Protein AF-A0A7G5II56-F1 (afdb_monomer_lite)

Foldseek 3Di:
DDDDDDPPPPDPPPDPPDDDDDDPDFDKDKDWDWDADPVRDIDDIDIDIDGRDDDPPDPPCPVVVVVPPDD

Organism: NCBI:txid2759707

Sequence (71 aa):
MPPALQPGDIRRTALPDIRLRAPDRPGRYRVQLIVVDHLGRESAPAVLRLTVVPGPGWWPRFWDRLGRWKR

Structure (m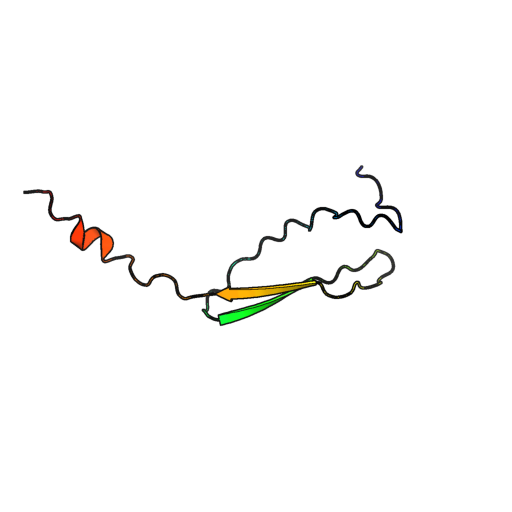mCIF, N/CA/C/O backbone):
data_AF-A0A7G5II56-F1
#
_entry.id   AF-A0A7G5II56-F1
#
loop_
_atom_site.group_PDB
_atom_site.id
_atom_site.type_symbol
_atom_site.label_atom_id
_atom_site.label_alt_id
_atom_site.label_comp_id
_atom_site.label_asym_id
_atom_site.label_entity_id
_atom_site.label_seq_id
_atom_site.pdbx_PDB_ins_code
_atom_site.Cartn_x
_atom_site.Cartn_y
_atom_site.Cartn_z
_atom_site.occupancy
_atom_site.B_iso_or_equiv
_atom_site.auth_seq_id
_atom_site.auth_comp_id
_atom_site.auth_asym_id
_atom_site.auth_atom_id
_atom_site.pdbx_PDB_model_num
ATOM 1 N N . MET A 1 1 ? 10.187 0.238 29.618 1.00 42.00 1 MET A N 1
ATOM 2 C CA . MET A 1 1 ? 8.817 0.398 29.088 1.00 42.00 1 MET A CA 1
ATOM 3 C C . MET A 1 1 ? 8.733 1.786 28.464 1.00 42.00 1 MET A C 1
ATOM 5 O O . MET A 1 1 ? 9.052 2.732 29.175 1.00 42.00 1 MET A O 1
ATOM 9 N N . PRO A 1 2 ? 8.451 1.938 27.157 1.00 44.28 2 PRO A N 1
ATOM 10 C CA . PRO A 1 2 ? 8.297 3.267 26.571 1.00 44.28 2 PRO A CA 1
ATOM 11 C C . PRO A 1 2 ? 7.042 3.950 27.147 1.00 44.28 2 PRO A C 1
ATOM 13 O O . PRO A 1 2 ? 6.061 3.257 27.428 1.00 44.28 2 PRO A O 1
ATOM 16 N N . PRO A 1 3 ? 7.069 5.276 27.367 1.00 51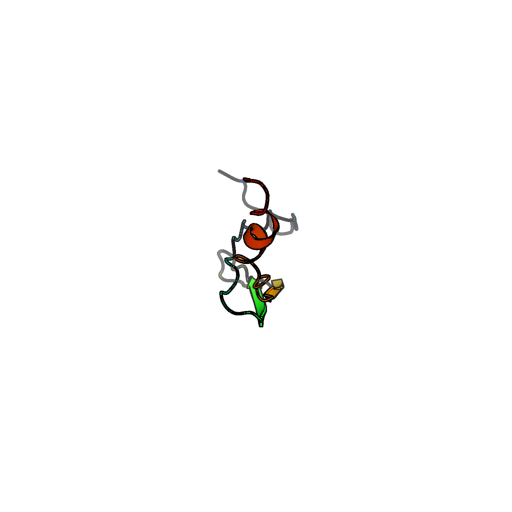.81 3 PRO A N 1
ATOM 17 C CA . PRO A 1 3 ? 5.930 5.997 27.920 1.00 51.81 3 PRO A CA 1
ATOM 18 C C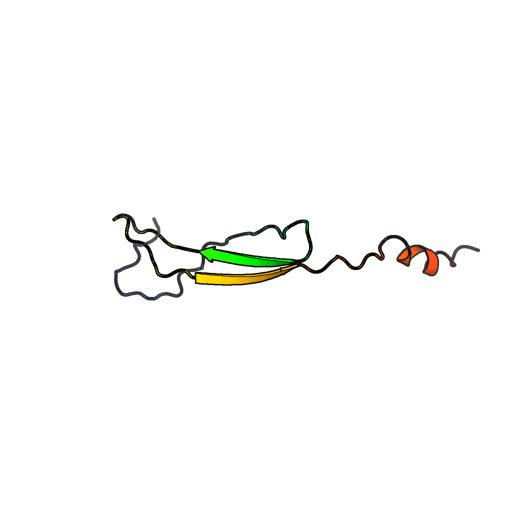 . PRO A 1 3 ? 4.736 5.946 26.963 1.00 51.81 3 PRO A C 1
ATOM 20 O O . PRO A 1 3 ? 4.896 6.030 25.743 1.00 51.81 3 PRO A O 1
ATOM 23 N N . ALA A 1 4 ? 3.537 5.824 27.533 1.00 58.44 4 ALA A N 1
ATOM 24 C CA . ALA A 1 4 ? 2.295 5.965 26.788 1.00 58.44 4 ALA A CA 1
ATOM 25 C C . ALA A 1 4 ? 2.223 7.374 26.179 1.00 58.44 4 ALA A C 1
ATOM 27 O O . ALA A 1 4 ? 2.463 8.370 26.863 1.00 58.44 4 ALA A O 1
ATOM 28 N N . LEU A 1 5 ? 1.912 7.451 24.886 1.00 61.84 5 LEU A N 1
ATOM 29 C CA . LEU A 1 5 ? 1.669 8.718 24.202 1.00 61.84 5 LEU A CA 1
ATOM 30 C C . LEU A 1 5 ? 0.406 9.351 24.805 1.00 61.84 5 LEU A C 1
ATOM 32 O O . LEU A 1 5 ? -0.646 8.712 24.824 1.00 61.84 5 LEU A O 1
ATOM 36 N N . GLN A 1 6 ? 0.508 10.573 25.335 1.00 62.22 6 GLN A N 1
ATOM 37 C CA . GLN A 1 6 ? -0.649 11.258 25.913 1.00 62.22 6 GLN A CA 1
ATOM 38 C C . GLN A 1 6 ? -1.604 11.755 24.812 1.00 62.22 6 GLN A C 1
ATOM 40 O O . GLN A 1 6 ? -1.145 12.166 23.741 1.00 62.22 6 GLN A O 1
ATOM 45 N N . PRO A 1 7 ? -2.928 11.761 25.052 1.00 52.81 7 PRO A N 1
ATOM 46 C CA . PRO A 1 7 ? -3.890 12.357 24.130 1.00 52.81 7 PRO A CA 1
ATOM 47 C C . PRO A 1 7 ? -3.588 13.851 23.930 1.00 52.81 7 PRO A C 1
ATOM 49 O O . PRO A 1 7 ? -3.563 14.607 24.894 1.00 52.81 7 PRO A O 1
ATOM 52 N N . GLY A 1 8 ? -3.360 14.278 22.685 1.00 54.59 8 GLY A N 1
ATOM 53 C CA . GLY A 1 8 ? -3.065 15.679 22.337 1.00 54.59 8 GLY A CA 1
ATOM 54 C C . GLY A 1 8 ? -1.599 15.966 22.002 1.00 54.59 8 GLY A C 1
ATOM 55 O O . GLY A 1 8 ? -1.309 16.973 21.357 1.00 54.59 8 GLY A O 1
ATOM 56 N N . ASP A 1 9 ? -0.687 15.047 22.319 1.00 52.41 9 ASP A N 1
ATOM 57 C CA . ASP A 1 9 ? 0.690 15.103 21.839 1.00 52.41 9 ASP A CA 1
ATOM 58 C C . ASP A 1 9 ? 0.720 14.659 20.365 1.00 52.41 9 ASP A C 1
ATOM 60 O O . ASP A 1 9 ? 0.953 13.491 20.045 1.00 52.41 9 ASP A O 1
ATOM 64 N N . ILE A 1 10 ? 0.530 15.599 19.428 1.00 53.19 10 ILE A N 1
ATOM 65 C CA . ILE A 1 10 ? 0.964 15.417 18.030 1.00 53.19 10 ILE A CA 1
ATOM 66 C C . ILE A 1 10 ? 2.492 15.519 18.024 1.00 53.19 10 ILE A C 1
ATOM 68 O O . ILE A 1 10 ? 3.100 16.421 17.447 1.00 53.19 10 ILE A O 1
ATOM 72 N N . ARG A 1 11 ? 3.159 14.583 18.697 1.00 53.59 11 ARG A N 1
ATOM 73 C CA . ARG A 1 11 ? 4.539 14.297 18.350 1.00 53.59 11 ARG A CA 1
ATOM 74 C C . ARG A 1 11 ? 4.460 13.741 16.936 1.00 53.59 11 ARG A C 1
ATOM 76 O O . ARG A 1 11 ? 3.596 12.917 16.637 1.00 53.59 11 ARG A O 1
ATOM 83 N N . ARG A 1 12 ? 5.349 14.176 16.041 1.00 53.31 12 ARG A N 1
ATOM 84 C CA . ARG A 1 12 ? 5.711 13.357 14.879 1.00 53.31 12 ARG A CA 1
ATOM 85 C C . ARG A 1 12 ? 6.367 12.099 15.449 1.00 53.31 12 ARG A C 1
ATOM 87 O O . ARG A 1 12 ? 7.586 11.981 15.471 1.00 53.31 12 ARG A O 1
ATOM 94 N N . THR A 1 13 ? 5.551 11.232 16.043 1.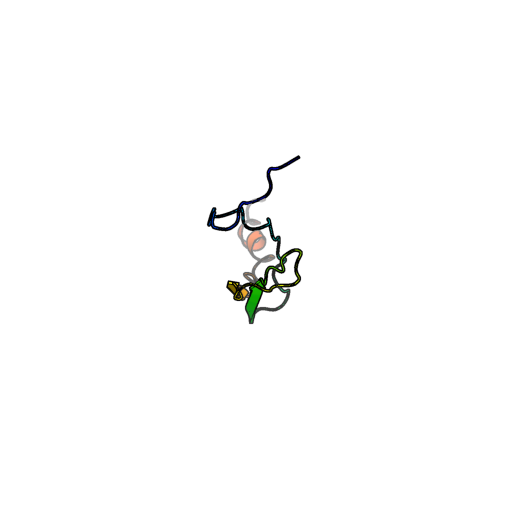00 49.91 13 THR A N 1
ATOM 95 C CA . THR A 1 13 ? 5.906 9.905 16.504 1.00 49.91 13 THR A CA 1
ATOM 96 C C . THR A 1 13 ? 6.538 9.271 15.294 1.00 49.91 13 THR A C 1
ATOM 98 O O . THR A 1 13 ? 5.947 9.347 14.212 1.00 49.91 13 THR A O 1
ATOM 101 N N . ALA A 1 14 ? 7.768 8.779 15.451 1.00 52.38 14 ALA A N 1
ATOM 102 C CA . ALA A 1 14 ? 8.470 8.057 14.408 1.00 52.38 14 ALA A CA 1
ATOM 103 C C . ALA A 1 14 ? 7.433 7.212 13.668 1.00 52.38 14 ALA A C 1
ATOM 105 O O . ALA A 1 14 ? 6.775 6.377 14.296 1.00 52.38 14 ALA A O 1
ATOM 106 N N . LEU A 1 15 ? 7.197 7.519 12.384 1.00 58.31 15 LEU A N 1
ATOM 107 C CA . LEU A 1 15 ? 6.415 6.624 11.544 1.00 58.31 15 LEU A CA 1
ATOM 108 C C . LEU A 1 15 ? 6.985 5.232 11.833 1.00 58.31 15 LEU A C 1
ATOM 110 O O . LEU A 1 15 ? 8.218 5.124 11.899 1.00 58.31 15 LEU A O 1
ATOM 114 N N . PRO A 1 16 ? 6.157 4.202 12.084 1.00 62.91 16 PRO A N 1
ATOM 115 C CA . PRO A 1 16 ? 6.701 2.853 12.144 1.00 62.91 16 PRO A CA 1
ATOM 116 C C . PRO A 1 16 ? 7.639 2.688 10.941 1.00 62.91 16 PRO A C 1
ATOM 118 O O . PRO A 1 16 ? 7.307 3.176 9.856 1.00 62.91 16 PRO A O 1
ATOM 121 N N . ASP A 1 17 ? 8.832 2.115 11.137 1.00 71.00 17 ASP A N 1
ATOM 122 C CA . ASP A 1 17 ? 9.750 1.855 10.020 1.00 71.00 17 ASP A CA 1
ATOM 123 C C . ASP A 1 17 ? 9.093 0.797 9.125 1.00 71.00 17 ASP A C 1
ATOM 125 O O . ASP A 1 17 ? 9.280 -0.409 9.291 1.00 71.00 17 ASP A O 1
ATOM 129 N N . ILE A 1 18 ? 8.210 1.251 8.236 1.00 73.25 18 ILE A N 1
ATOM 130 C CA . ILE A 1 18 ? 7.483 0.414 7.297 1.00 73.25 18 ILE A CA 1
ATOM 131 C C . ILE A 1 18 ? 8.395 0.242 6.095 1.00 73.25 18 ILE A C 1
ATOM 133 O O . ILE A 1 18 ? 8.536 1.131 5.251 1.00 73.25 18 ILE A O 1
ATOM 137 N N . ARG A 1 19 ? 8.983 -0.946 5.990 1.00 80.88 19 ARG A N 1
ATOM 138 C CA . ARG A 1 19 ? 9.760 -1.336 4.817 1.00 80.88 19 ARG A CA 1
ATOM 139 C C . ARG A 1 19 ? 8.846 -1.956 3.778 1.00 80.88 19 ARG A C 1
ATOM 141 O O . ARG A 1 19 ? 8.318 -3.049 3.963 1.00 80.88 19 ARG A O 1
ATOM 148 N N . LEU A 1 20 ? 8.683 -1.249 2.667 1.00 80.00 20 LEU A N 1
ATOM 149 C CA . LEU A 1 20 ? 7.940 -1.727 1.510 1.00 80.00 20 LEU A CA 1
ATOM 150 C C . LEU A 1 20 ? 8.912 -2.263 0.464 1.00 80.00 20 LEU A C 1
ATOM 152 O O . LEU A 1 20 ? 9.897 -1.606 0.124 1.00 80.00 20 LEU A O 1
ATOM 156 N N . ARG A 1 21 ? 8.610 -3.439 -0.088 1.00 84.50 21 ARG A N 1
ATOM 157 C CA . ARG A 1 21 ? 9.277 -3.917 -1.300 1.00 84.50 21 ARG A CA 1
ATOM 158 C C . ARG A 1 21 ? 8.601 -3.280 -2.508 1.00 84.50 21 ARG A C 1
ATOM 160 O O . ARG A 1 21 ? 7.373 -3.262 -2.587 1.00 84.50 21 ARG A O 1
ATOM 167 N N . ALA A 1 22 ? 9.396 -2.760 -3.440 1.00 82.00 22 ALA A N 1
ATOM 168 C CA . ALA A 1 22 ? 8.861 -2.261 -4.698 1.00 82.00 22 ALA A CA 1
ATOM 169 C C . ALA A 1 22 ? 8.143 -3.404 -5.447 1.00 82.00 22 ALA A C 1
ATOM 171 O O . ALA A 1 22 ? 8.681 -4.511 -5.502 1.00 82.00 22 ALA A O 1
ATOM 172 N N . PRO A 1 23 ? 6.946 -3.158 -6.003 1.00 85.50 23 PRO A N 1
ATOM 173 C CA . PRO A 1 23 ? 6.271 -4.109 -6.876 1.00 85.50 23 PRO A CA 1
ATOM 174 C C . PRO A 1 23 ? 7.133 -4.513 -8.075 1.00 85.50 23 PRO A C 1
ATOM 176 O O . PRO A 1 23 ? 7.806 -3.671 -8.667 1.00 85.50 23 PRO A O 1
ATOM 179 N N . ASP A 1 24 ? 7.042 -5.777 -8.488 1.00 86.00 24 ASP A N 1
ATOM 180 C CA . ASP A 1 24 ? 7.837 -6.303 -9.609 1.00 86.00 24 ASP A CA 1
ATOM 181 C C . ASP A 1 24 ? 7.405 -5.734 -10.973 1.00 86.00 24 ASP A C 1
ATOM 183 O O . ASP A 1 24 ? 8.129 -5.835 -11.963 1.00 86.00 24 ASP A O 1
ATOM 187 N N . ARG A 1 25 ? 6.212 -5.128 -11.048 1.00 90.62 25 ARG A N 1
ATOM 188 C CA . ARG A 1 25 ? 5.678 -4.530 -12.275 1.00 90.62 25 ARG A CA 1
ATOM 189 C C . ARG A 1 25 ? 5.787 -3.006 -12.245 1.00 90.62 25 ARG A C 1
ATOM 191 O O . ARG A 1 25 ? 5.322 -2.391 -11.279 1.00 90.62 25 ARG A O 1
ATOM 198 N N . PRO A 1 26 ? 6.293 -2.379 -13.320 1.00 92.38 26 PRO A N 1
ATOM 199 C CA . PRO A 1 26 ? 6.194 -0.939 -13.499 1.00 92.38 26 PRO A CA 1
ATOM 200 C C . PRO A 1 26 ? 4.742 -0.466 -13.425 1.00 92.38 26 PRO A C 1
ATOM 202 O O . PRO A 1 26 ? 3.832 -1.145 -13.899 1.00 92.38 26 PRO A O 1
ATOM 205 N N . GLY A 1 27 ? 4.518 0.701 -12.831 1.00 94.50 27 GLY A N 1
ATOM 206 C CA . GLY A 1 27 ? 3.174 1.234 -12.649 1.00 94.50 27 GLY A CA 1
ATOM 207 C C . GLY A 1 27 ? 3.069 2.250 -11.521 1.00 94.50 27 GLY A C 1
ATOM 208 O O . GLY A 1 27 ? 4.029 2.530 -10.801 1.00 94.50 27 GLY A O 1
ATOM 209 N N . ARG A 1 28 ? 1.870 2.817 -11.377 1.00 95.75 28 ARG A N 1
ATOM 210 C CA . ARG A 1 28 ? 1.527 3.732 -10.284 1.00 95.75 28 ARG A CA 1
ATOM 211 C C . ARG A 1 28 ? 0.878 2.945 -9.156 1.00 95.75 28 ARG A C 1
ATOM 213 O O . ARG A 1 28 ? -0.092 2.229 -9.385 1.00 95.75 28 ARG A O 1
ATOM 220 N N . TYR A 1 29 ? 1.377 3.135 -7.944 1.00 94.06 29 TYR A N 1
ATOM 221 C CA . TYR A 1 29 ? 0.907 2.458 -6.743 1.00 94.06 29 TYR A CA 1
ATOM 222 C C . TYR A 1 29 ? 0.491 3.473 -5.683 1.00 94.06 29 TYR A C 1
ATOM 224 O O . TYR A 1 29 ? 1.088 4.545 -5.547 1.00 94.06 29 TYR A O 1
ATOM 232 N N . ARG A 1 30 ? -0.542 3.117 -4.919 1.00 94.44 30 ARG A N 1
ATOM 233 C CA . ARG A 1 30 ? -1.024 3.880 -3.769 1.00 94.44 30 ARG A CA 1
ATOM 234 C C . ARG A 1 30 ? -0.939 2.997 -2.534 1.00 94.44 30 ARG A C 1
ATOM 236 O O . ARG A 1 30 ? -1.529 1.924 -2.510 1.00 94.44 30 ARG A O 1
ATOM 243 N N . VAL A 1 31 ? -0.242 3.480 -1.516 1.00 90.81 31 VAL A N 1
ATOM 244 C CA . VAL A 1 31 ? -0.160 2.853 -0.196 1.00 90.81 31 VAL A CA 1
ATOM 245 C C . VAL A 1 31 ? -0.965 3.705 0.773 1.00 90.81 31 VAL A C 1
ATOM 247 O O . VAL A 1 31 ? -0.866 4.934 0.740 1.00 90.81 31 VAL A O 1
ATOM 250 N N . GLN A 1 32 ? -1.790 3.060 1.595 1.00 92.56 32 GLN A N 1
ATOM 251 C CA . GLN A 1 32 ? -2.608 3.720 2.609 1.00 92.56 32 GLN A CA 1
ATOM 252 C C . GLN A 1 32 ? -2.249 3.171 3.983 1.00 92.56 32 GLN A C 1
ATOM 254 O O . GLN A 1 32 ? -2.212 1.956 4.161 1.00 92.56 32 GLN A O 1
ATOM 259 N N . LEU A 1 33 ? -1.990 4.069 4.931 1.00 89.06 33 LEU A N 1
ATOM 260 C CA . LEU A 1 33 ? -1.782 3.740 6.335 1.00 89.06 33 LEU A CA 1
ATOM 261 C C . LEU A 1 33 ? -2.950 4.298 7.148 1.00 89.06 33 LEU A C 1
ATOM 263 O O . LEU A 1 33 ? -3.211 5.501 7.111 1.00 89.06 33 LEU A O 1
ATOM 267 N N . ILE A 1 34 ? -3.622 3.411 7.875 1.00 92.38 34 ILE A N 1
ATOM 268 C CA . ILE A 1 34 ? -4.678 3.727 8.837 1.00 92.38 34 ILE A CA 1
ATOM 269 C C . ILE A 1 34 ? -4.201 3.183 10.179 1.00 92.38 34 ILE A C 1
ATOM 271 O O . ILE A 1 34 ? -3.830 2.013 10.273 1.00 92.38 34 ILE A O 1
ATOM 275 N N . VAL A 1 35 ? -4.151 4.040 11.195 1.00 88.62 35 VAL A N 1
ATOM 276 C CA . VAL A 1 35 ? -3.796 3.634 12.558 1.00 88.62 35 VAL A CA 1
ATOM 277 C C . VAL A 1 35 ? -5.084 3.363 13.317 1.00 88.62 35 VAL A C 1
ATOM 279 O O . VAL A 1 35 ? -5.998 4.183 13.277 1.00 88.62 35 VAL A O 1
ATOM 282 N N . VAL A 1 36 ? -5.139 2.227 14.007 1.00 89.44 36 VAL A N 1
ATOM 283 C CA . VAL A 1 36 ? -6.255 1.848 14.877 1.00 89.44 36 VAL A CA 1
ATOM 284 C C . VAL A 1 36 ? -5.778 1.923 16.324 1.00 89.44 36 VAL A C 1
ATOM 286 O O . VAL A 1 36 ? -4.729 1.364 16.653 1.00 89.44 36 VAL A O 1
ATOM 289 N N . ASP A 1 37 ? -6.502 2.646 17.178 1.00 86.62 37 ASP A N 1
ATOM 290 C CA . ASP A 1 37 ? -6.186 2.728 18.606 1.00 86.62 37 ASP A CA 1
ATOM 291 C C . ASP A 1 37 ? -6.684 1.494 19.389 1.00 86.62 37 ASP A C 1
ATOM 293 O O . ASP A 1 37 ? -7.370 0.614 18.869 1.00 86.62 37 ASP A O 1
ATOM 297 N N . HIS A 1 38 ? -6.342 1.419 20.676 1.00 88.12 38 HIS A N 1
ATOM 298 C CA . HIS A 1 38 ? -6.760 0.326 21.566 1.00 88.12 38 HIS A CA 1
ATOM 299 C C . HIS A 1 38 ? -8.279 0.269 21.823 1.00 88.12 38 HIS A C 1
ATOM 301 O O . HIS A 1 38 ? -8.762 -0.699 22.406 1.00 88.12 38 HIS A O 1
ATOM 307 N N . LEU A 1 39 ? -9.023 1.299 21.411 1.00 94.69 39 LEU A N 1
ATOM 308 C CA . LEU A 1 39 ? -10.479 1.401 21.501 1.00 94.69 39 LEU A CA 1
ATOM 309 C C . LEU A 1 39 ? -11.146 1.124 20.143 1.00 94.69 39 LEU A C 1
ATOM 311 O O . LEU A 1 39 ? -12.362 1.261 20.025 1.00 94.69 39 LEU A O 1
ATOM 315 N N . GLY A 1 40 ? -10.368 0.734 19.127 1.00 92.75 40 GLY A N 1
ATOM 316 C CA . GLY A 1 40 ? -10.850 0.417 17.786 1.00 92.75 40 GLY A CA 1
ATOM 317 C C . GLY A 1 40 ? -11.137 1.638 16.910 1.00 92.75 40 GLY A C 1
ATOM 318 O O . GLY A 1 40 ? -11.770 1.488 15.868 1.00 92.75 40 GLY A O 1
ATOM 319 N N . ARG A 1 41 ? -10.713 2.848 17.300 1.00 93.00 41 ARG A N 1
ATOM 320 C CA . ARG A 1 41 ? -10.922 4.051 16.482 1.00 93.00 41 ARG A CA 1
ATOM 321 C C . ARG A 1 41 ? -9.854 4.165 15.409 1.00 93.00 41 ARG A C 1
ATOM 323 O O . ARG A 1 41 ? -8.663 4.055 15.696 1.00 93.00 41 ARG A O 1
ATOM 330 N N . GLU A 1 42 ? -10.296 4.446 14.191 1.00 94.38 42 GLU A N 1
ATOM 331 C CA . GLU A 1 42 ? -9.426 4.624 13.032 1.00 94.38 42 GLU A CA 1
ATOM 332 C C . GLU A 1 42 ? -9.010 6.087 12.845 1.00 94.38 42 GLU A C 1
ATOM 334 O O . GLU A 1 42 ? -9.790 7.019 13.059 1.00 94.38 42 GLU A O 1
ATOM 339 N N . SER A 1 43 ? -7.774 6.296 12.398 1.00 88.44 43 SER A N 1
ATOM 340 C CA . SER A 1 43 ? -7.301 7.598 11.933 1.00 88.44 43 SER A CA 1
ATOM 341 C C . SER A 1 43 ? -7.825 7.932 10.532 1.00 88.44 43 SER A C 1
ATOM 343 O O . SER A 1 43 ? -8.213 7.057 9.759 1.00 88.44 43 SER A O 1
ATOM 345 N N . ALA A 1 44 ? -7.702 9.199 10.126 1.00 91.31 44 ALA A N 1
ATOM 346 C CA . ALA A 1 44 ? -7.726 9.525 8.701 1.00 91.31 44 ALA A CA 1
ATOM 347 C C . ALA A 1 44 ? -6.576 8.792 7.966 1.00 91.31 44 ALA A C 1
ATOM 349 O O . ALA A 1 44 ? -5.500 8.609 8.551 1.00 91.31 44 ALA A O 1
ATOM 350 N N . PRO A 1 45 ? -6.764 8.376 6.699 1.00 92.50 45 PRO A N 1
ATOM 351 C CA . PRO A 1 45 ? -5.740 7.646 5.964 1.00 92.50 45 PRO A CA 1
ATOM 352 C C . PRO A 1 45 ? -4.578 8.557 5.553 1.00 92.50 45 PRO A C 1
ATOM 354 O O . PRO A 1 45 ? -4.768 9.569 4.874 1.00 92.50 45 PRO A O 1
ATOM 357 N N . ALA A 1 46 ? -3.354 8.144 5.876 1.00 88.56 46 ALA A N 1
ATOM 358 C CA . ALA A 1 46 ? -2.146 8.703 5.281 1.00 88.56 46 ALA A CA 1
ATOM 359 C C . ALA A 1 46 ? -1.855 7.995 3.951 1.00 88.56 46 ALA A C 1
ATOM 361 O O . ALA A 1 46 ? -1.917 6.767 3.865 1.00 88.56 46 ALA A O 1
ATOM 362 N N . VAL A 1 47 ? -1.545 8.757 2.898 1.00 91.44 47 VAL A N 1
ATOM 363 C CA . VAL A 1 47 ? -1.403 8.220 1.536 1.00 91.44 47 VAL A CA 1
ATOM 364 C C . VAL A 1 47 ? -0.010 8.486 0.979 1.00 91.44 47 VAL A C 1
ATOM 366 O O . VAL A 1 47 ? 0.400 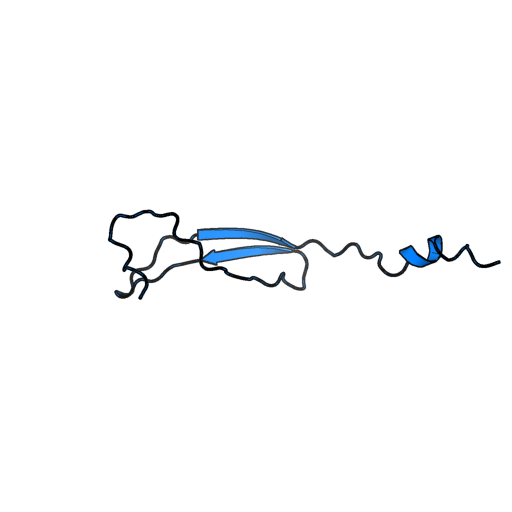9.636 0.848 1.00 91.44 47 VAL A O 1
ATOM 369 N N . LEU A 1 48 ? 0.666 7.422 0.547 1.00 88.62 48 LEU A N 1
ATOM 370 C CA . LEU A 1 48 ? 1.906 7.483 -0.225 1.00 88.62 48 LEU A CA 1
ATOM 371 C C . LEU A 1 48 ? 1.633 7.050 -1.670 1.00 88.62 48 LEU A C 1
ATOM 373 O O . LEU A 1 48 ? 1.009 6.017 -1.921 1.00 88.62 48 LEU A O 1
ATOM 377 N N . ARG A 1 49 ? 2.096 7.850 -2.633 1.00 93.44 49 ARG A N 1
ATOM 378 C CA . ARG A 1 49 ? 1.990 7.558 -4.069 1.00 93.44 49 ARG A CA 1
ATOM 379 C C . ARG A 1 49 ? 3.378 7.250 -4.614 1.00 93.44 49 ARG A C 1
ATOM 381 O O . ARG A 1 49 ? 4.286 8.058 -4.461 1.00 93.44 49 ARG A O 1
ATOM 388 N N . LEU A 1 50 ? 3.526 6.094 -5.249 1.00 90.25 50 LEU A N 1
ATOM 389 C CA . LEU A 1 50 ? 4.794 5.598 -5.780 1.00 90.25 50 LEU A CA 1
ATOM 390 C C . LEU A 1 50 ? 4.647 5.330 -7.276 1.00 90.25 50 LEU A C 1
ATOM 392 O O . LEU A 1 50 ? 3.612 4.840 -7.724 1.00 90.25 50 LEU A O 1
ATOM 396 N N . THR A 1 51 ? 5.691 5.626 -8.045 1.00 92.81 51 THR A N 1
ATOM 397 C CA . THR A 1 51 ? 5.790 5.209 -9.448 1.00 92.81 51 THR A CA 1
ATOM 398 C C . THR A 1 51 ? 6.967 4.258 -9.574 1.00 92.81 51 THR A C 1
ATOM 400 O O . THR A 1 51 ? 8.106 4.657 -9.348 1.00 92.81 51 THR A O 1
ATOM 403 N N . VAL A 1 52 ? 6.690 3.003 -9.917 1.00 90.69 52 VAL A N 1
ATOM 404 C CA . VAL A 1 52 ? 7.717 2.022 -10.270 1.00 90.69 52 VAL A CA 1
ATOM 405 C C . VAL A 1 52 ? 7.991 2.171 -11.756 1.00 90.69 52 VAL A C 1
ATOM 407 O O . VAL A 1 52 ? 7.085 2.022 -12.578 1.00 90.69 52 VAL A O 1
ATOM 410 N N . VAL A 1 53 ? 9.235 2.478 -12.096 1.00 88.81 53 VAL A N 1
ATOM 411 C CA . VAL A 1 53 ? 9.708 2.524 -13.480 1.00 88.81 53 VAL A CA 1
ATOM 412 C C . VAL A 1 53 ? 10.431 1.219 -13.814 1.00 88.81 53 VAL A C 1
ATOM 414 O O . VAL A 1 53 ? 10.980 0.590 -12.906 1.00 88.81 53 VAL A O 1
ATOM 417 N N . PRO A 1 54 ? 10.444 0.784 -15.087 1.00 84.06 54 PRO A N 1
ATOM 418 C CA . PRO A 1 54 ? 11.290 -0.324 -15.498 1.00 84.06 54 PRO A CA 1
ATOM 419 C C . PRO A 1 54 ? 12.735 -0.040 -15.098 1.00 84.06 54 PRO A C 1
ATOM 421 O O . PRO A 1 54 ? 13.212 1.091 -15.235 1.00 84.06 54 PRO A O 1
ATOM 424 N N . GLY A 1 55 ? 13.434 -1.074 -14.629 1.00 75.25 55 GLY A N 1
ATOM 425 C CA . GLY A 1 55 ? 14.873 -0.977 -14.456 1.00 75.25 55 GLY A CA 1
ATOM 426 C C . GLY A 1 55 ? 15.525 -0.566 -15.782 1.00 75.25 55 GLY A C 1
ATOM 427 O O . GLY A 1 55 ? 14.995 -0.891 -16.851 1.00 75.25 55 GLY A O 1
ATOM 428 N N . PRO A 1 56 ? 16.659 0.149 -15.743 1.00 68.06 56 PRO A N 1
ATOM 429 C CA . PRO A 1 56 ? 17.458 0.371 -16.933 1.00 68.06 56 PRO A CA 1
ATOM 430 C C . PRO A 1 56 ? 17.760 -1.007 -17.532 1.00 68.06 56 PRO A C 1
ATOM 432 O O . PRO A 1 56 ? 18.537 -1.758 -16.956 1.00 68.06 56 PRO A O 1
ATOM 435 N N . GLY A 1 57 ? 17.107 -1.395 -18.632 1.00 62.47 57 GLY A N 1
ATOM 436 C CA . GLY A 1 57 ? 17.226 -2.724 -19.256 1.00 62.47 57 GLY A CA 1
ATOM 437 C C . GLY A 1 57 ? 18.613 -3.040 -19.843 1.00 62.47 57 GLY A C 1
ATOM 438 O O . GLY A 1 57 ? 18.712 -3.717 -20.859 1.00 62.47 57 GLY A O 1
ATOM 439 N N . TRP A 1 58 ? 19.688 -2.502 -19.265 1.00 58.62 58 TRP A N 1
ATOM 440 C CA . TRP A 1 58 ? 21.050 -2.462 -19.781 1.00 58.62 58 TRP A CA 1
ATOM 441 C C . TRP A 1 58 ? 22.082 -2.954 -18.756 1.00 58.62 58 TRP A C 1
ATOM 443 O O . TRP A 1 58 ? 23.101 -2.314 -18.532 1.00 58.62 58 TRP A O 1
ATOM 453 N N . TRP A 1 59 ? 21.862 -4.145 -18.198 1.00 56.16 59 TRP A N 1
ATOM 454 C CA . TRP A 1 59 ? 22.897 -4.989 -17.576 1.00 56.16 59 TRP A CA 1
ATOM 455 C C . TRP A 1 59 ? 22.923 -6.343 -18.311 1.00 56.16 59 TRP A C 1
ATOM 457 O O . TRP A 1 59 ? 22.306 -7.295 -17.839 1.00 56.16 59 TRP A O 1
ATOM 467 N N . PRO A 1 60 ? 23.407 -6.381 -19.575 1.00 51.06 60 PRO A N 1
ATOM 468 C CA . PRO A 1 60 ? 24.681 -7.065 -19.894 1.00 51.06 60 PRO A CA 1
ATOM 469 C C . PRO A 1 60 ? 25.653 -6.296 -20.830 1.00 51.06 60 PRO A C 1
ATOM 471 O O . PRO A 1 60 ? 26.783 -6.729 -21.007 1.00 51.06 60 PRO A O 1
ATOM 474 N N . ARG A 1 61 ? 25.287 -5.135 -21.402 1.00 58.25 61 ARG A N 1
ATOM 475 C CA . ARG A 1 61 ? 26.127 -4.416 -22.402 1.00 58.25 61 ARG A CA 1
ATOM 476 C C . ARG A 1 61 ? 27.245 -3.530 -21.844 1.00 58.25 61 ARG A C 1
ATOM 478 O O . ARG A 1 61 ? 28.074 -3.020 -22.594 1.00 58.25 61 ARG A O 1
ATOM 485 N N . PHE A 1 62 ? 27.256 -3.291 -20.538 1.00 58.25 62 PHE A N 1
ATOM 486 C CA . PHE A 1 62 ? 28.251 -2.429 -19.899 1.00 58.25 62 PHE A CA 1
ATOM 487 C C . PHE A 1 62 ? 29.668 -3.035 -19.970 1.00 58.25 62 PHE A C 1
ATOM 489 O O . PHE A 1 62 ? 30.633 -2.313 -20.225 1.00 58.25 62 PHE A O 1
ATOM 496 N N . TRP A 1 63 ? 29.787 -4.366 -19.862 1.00 56.06 63 TRP A N 1
ATOM 497 C CA . TRP A 1 63 ? 31.069 -5.069 -19.984 1.00 56.06 63 TRP A CA 1
ATOM 498 C C . TRP A 1 63 ? 31.542 -5.245 -21.434 1.00 56.06 63 TRP A C 1
ATOM 500 O O . TRP A 1 63 ? 32.752 -5.242 -21.657 1.00 56.06 63 TRP A O 1
ATOM 510 N N . ASP A 1 64 ? 30.644 -5.254 -22.429 1.00 63.06 64 ASP A N 1
ATOM 511 C CA . ASP A 1 64 ? 31.021 -5.301 -23.858 1.00 63.06 64 ASP A CA 1
ATOM 512 C C . ASP A 1 64 ? 31.898 -4.106 -24.274 1.00 63.06 64 ASP A C 1
ATOM 514 O O . ASP A 1 64 ? 32.710 -4.197 -25.195 1.00 63.06 64 ASP A O 1
ATOM 518 N N . 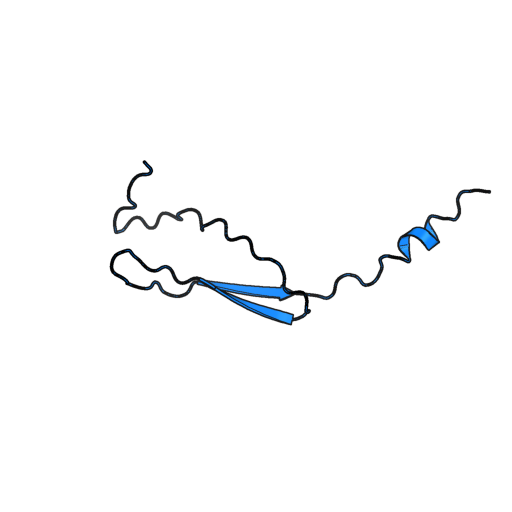ARG A 1 65 ? 31.756 -2.963 -23.588 1.00 57.44 65 ARG A N 1
ATOM 519 C CA . ARG A 1 65 ? 32.544 -1.750 -23.855 1.00 57.44 65 ARG A CA 1
ATOM 520 C C . ARG A 1 65 ? 33.855 -1.690 -23.070 1.00 57.44 65 ARG A C 1
ATOM 522 O O . ARG A 1 65 ? 34.807 -1.081 -23.552 1.00 57.44 65 ARG A O 1
ATOM 529 N N . LEU A 1 66 ? 33.920 -2.317 -21.897 1.00 63.41 66 LEU A N 1
ATOM 530 C CA . LEU A 1 66 ? 35.119 -2.336 -21.048 1.00 63.41 66 LEU A CA 1
ATOM 531 C C . LEU A 1 66 ? 36.044 -3.530 -21.345 1.00 63.41 66 LEU A C 1
ATOM 533 O O . LEU A 1 66 ? 37.229 -3.476 -21.028 1.00 63.41 66 LEU A O 1
ATOM 537 N N . GLY A 1 67 ? 35.551 -4.562 -22.036 1.00 52.50 67 GLY A N 1
ATOM 538 C CA . GLY A 1 67 ? 36.299 -5.759 -22.439 1.00 52.50 67 GLY A CA 1
ATOM 539 C C . GLY A 1 67 ? 37.314 -5.581 -23.580 1.00 52.50 67 GLY A C 1
ATOM 540 O O . GLY A 1 67 ? 37.693 -6.571 -24.198 1.00 52.50 67 GLY A O 1
ATOM 541 N N . ARG A 1 68 ? 37.774 -4.357 -23.886 1.00 59.56 68 ARG A N 1
ATOM 542 C CA . ARG A 1 68 ? 38.804 -4.103 -24.918 1.00 59.56 68 ARG A CA 1
ATOM 543 C C . ARG A 1 68 ? 40.198 -3.800 -24.344 1.00 59.56 68 ARG A C 1
ATOM 545 O O . ARG A 1 68 ? 40.970 -3.092 -24.977 1.00 59.56 68 ARG A O 1
ATOM 552 N N . TRP A 1 69 ? 40.524 -4.340 -23.169 1.00 57.09 69 TRP A N 1
ATOM 553 C CA . TRP A 1 69 ? 41.855 -4.227 -22.553 1.00 57.09 69 TRP A CA 1
ATOM 554 C C . TRP A 1 69 ? 42.353 -5.586 -22.055 1.00 57.09 69 TRP A C 1
ATOM 556 O O . TRP A 1 69 ? 42.536 -5.807 -20.865 1.00 57.09 69 TRP A O 1
ATOM 566 N N . LYS A 1 70 ? 42.537 -6.517 -22.990 1.00 52.00 70 LYS A N 1
ATOM 567 C CA . LYS A 1 70 ? 43.511 -7.612 -22.900 1.00 52.00 70 LYS A CA 1
ATOM 568 C C . LYS A 1 70 ? 43.904 -7.989 -24.324 1.00 52.00 70 LYS A C 1
ATOM 570 O O . LYS A 1 70 ? 43.340 -8.904 -24.918 1.00 52.00 70 LYS A O 1
ATOM 575 N N . ARG A 1 71 ? 44.837 -7.227 -24.882 1.00 51.50 71 ARG A N 1
ATOM 576 C CA . ARG A 1 71 ? 45.744 -7.719 -25.910 1.00 51.50 71 ARG A CA 1
ATOM 577 C C . ARG A 1 71 ? 47.149 -7.290 -25.526 1.00 51.50 71 ARG A C 1
ATOM 579 O O . ARG A 1 71 ? 47.259 -6.155 -25.015 1.00 51.50 71 ARG A O 1
#

Radius of gyration: 22.51 Å; chains: 1; bounding box: 57×23×55 Å

Secondary structure (DSSP, 8-state):
-PPPPPTT-----------PPPPSS-EEEEEEE--B-TT-PBPPPEEEEEEEPPP-S-SSHHHHHH-----

pLDDT: mean 73.84, std 17.21, range [42.0, 95.75]